Protein AF-A0A7C9DYM2-F1 (afdb_monomer_lite)

Sequence (110 aa):
WGFKALKQTVKLYYKLGRYKEMMEAYREMLTYIKSAVTRNYSEKCINNIMDFVSGSAGHNFDLLQEFYQTTLKALEEAKNERLWFKTNLKLCKIWFDMGEYGRLNKILKE

Structure (mmCIF, N/CA/C/O backbone):
data_AF-A0A7C9DYM2-F1
#
_entry.id   AF-A0A7C9DYM2-F1
#
loop_
_atom_site.group_PDB
_atom_site.id
_atom_site.type_symbol
_atom_site.label_atom_id
_atom_site.label_alt_id
_atom_site.label_comp_id
_atom_site.label_asym_id
_atom_site.label_entity_id
_atom_site.label_seq_id
_atom_site.pdbx_PDB_ins_code
_atom_site.Cartn_x
_atom_site.Cartn_y
_atom_site.Cartn_z
_atom_site.occupancy
_atom_site.B_iso_or_equiv
_atom_site.auth_seq_id
_atom_site.auth_comp_id
_atom_site.auth_asym_id
_atom_site.auth_atom_id
_atom_site.pdbx_PDB_model_num
ATOM 1 N N . TRP A 1 1 ? 10.863 0.485 -16.812 1.00 59.28 1 TRP A N 1
ATOM 2 C CA . TRP A 1 1 ? 9.886 -0.410 -17.469 1.00 59.28 1 TRP A CA 1
ATOM 3 C C . TRP A 1 1 ? 9.309 -1.463 -16.522 1.00 59.28 1 TRP A C 1
ATOM 5 O O . TRP A 1 1 ? 8.091 -1.599 -16.520 1.00 59.28 1 TRP A O 1
ATOM 15 N N . GLY A 1 2 ? 10.105 -2.093 -15.642 1.00 75.12 2 GLY A N 1
ATOM 16 C CA . GLY A 1 2 ? 9.616 -3.084 -14.659 1.00 75.12 2 GLY A CA 1
ATOM 17 C C . GLY A 1 2 ? 8.424 -2.630 -13.802 1.00 75.12 2 GLY A C 1
ATOM 18 O O . GLY A 1 2 ? 7.418 -3.321 -13.733 1.00 75.12 2 GLY A O 1
ATOM 19 N N . PHE A 1 3 ? 8.442 -1.400 -13.277 1.00 71.69 3 PHE A N 1
ATOM 20 C CA . PHE A 1 3 ? 7.331 -0.884 -12.463 1.00 71.69 3 PHE A CA 1
ATOM 21 C C . PHE A 1 3 ? 5.979 -0.795 -13.200 1.00 71.69 3 PHE A C 1
ATOM 23 O O . PHE A 1 3 ? 4.918 -1.022 -12.621 1.00 71.69 3 PHE A O 1
ATOM 30 N N . LYS A 1 4 ? 5.995 -0.457 -14.498 1.00 76.06 4 LYS A N 1
ATOM 31 C CA . LYS A 1 4 ? 4.768 -0.408 -15.311 1.00 76.06 4 LYS A CA 1
ATOM 32 C C . LYS A 1 4 ? 4.227 -1.814 -15.577 1.00 76.06 4 LYS A C 1
ATOM 34 O O . LYS A 1 4 ? 3.011 -1.970 -15.599 1.00 76.06 4 LYS A O 1
ATOM 39 N N . ALA A 1 5 ? 5.111 -2.799 -15.750 1.00 82.62 5 ALA A N 1
ATOM 40 C CA . ALA A 1 5 ? 4.727 -4.199 -15.894 1.00 82.62 5 ALA A CA 1
ATOM 41 C C . ALA A 1 5 ? 4.091 -4.719 -14.598 1.00 82.62 5 ALA A C 1
ATOM 43 O O . ALA A 1 5 ? 2.952 -5.167 -14.642 1.00 82.62 5 ALA A O 1
ATOM 44 N N . LEU A 1 6 ? 4.739 -4.511 -13.445 1.00 80.12 6 LEU A N 1
ATOM 45 C CA . LEU A 1 6 ? 4.216 -4.915 -12.132 1.00 80.12 6 LEU A CA 1
ATOM 46 C C . LEU A 1 6 ? 2.822 -4.343 -11.852 1.00 80.12 6 LEU A C 1
ATOM 48 O O . LEU A 1 6 ? 1.924 -5.070 -11.435 1.00 80.12 6 LEU A O 1
ATOM 52 N N . LYS A 1 7 ? 2.587 -3.067 -12.185 1.00 81.94 7 LYS A N 1
ATOM 53 C CA . LYS A 1 7 ? 1.250 -2.461 -12.087 1.00 81.94 7 LYS A CA 1
ATOM 54 C C . LYS A 1 7 ? 0.194 -3.231 -12.892 1.00 81.94 7 LYS A C 1
ATOM 56 O O . LYS A 1 7 ? -0.939 -3.369 -12.432 1.00 81.94 7 LYS A O 1
ATOM 61 N N . GLN A 1 8 ? 0.521 -3.667 -14.108 1.00 83.25 8 GLN A N 1
ATOM 62 C CA . GLN A 1 8 ? -0.419 -4.420 -14.943 1.00 83.25 8 GLN A CA 1
ATOM 63 C C . GLN A 1 8 ? -0.591 -5.852 -14.444 1.00 83.25 8 GLN A C 1
ATOM 65 O O . GLN A 1 8 ? -1.715 -6.340 -14.416 1.00 83.25 8 GLN A O 1
ATOM 70 N N . THR A 1 9 ? 0.484 -6.478 -13.969 1.00 84.94 9 THR A N 1
ATOM 71 C CA . THR A 1 9 ? 0.459 -7.803 -13.345 1.00 84.94 9 THR A CA 1
ATOM 72 C C . THR A 1 9 ? -0.486 -7.835 -12.141 1.00 84.94 9 THR A C 1
ATOM 74 O O . THR A 1 9 ? -1.362 -8.693 -12.077 1.00 84.94 9 THR A O 1
ATOM 77 N N . VAL A 1 10 ? -0.412 -6.835 -11.252 1.00 83.75 10 VAL A N 1
ATOM 78 C CA . VAL A 1 10 ? -1.335 -6.684 -10.108 1.00 83.75 10 VAL A CA 1
ATOM 79 C C . VAL A 1 10 ? -2.793 -6.598 -10.578 1.00 83.75 10 VAL A C 1
ATOM 81 O O . VAL A 1 10 ? -3.661 -7.291 -10.049 1.00 83.75 10 VAL A O 1
ATOM 84 N N . LYS A 1 11 ? -3.078 -5.793 -11.612 1.00 81.50 11 LYS A N 1
ATOM 85 C CA . LYS A 1 11 ? -4.435 -5.674 -12.177 1.00 81.50 11 LYS A CA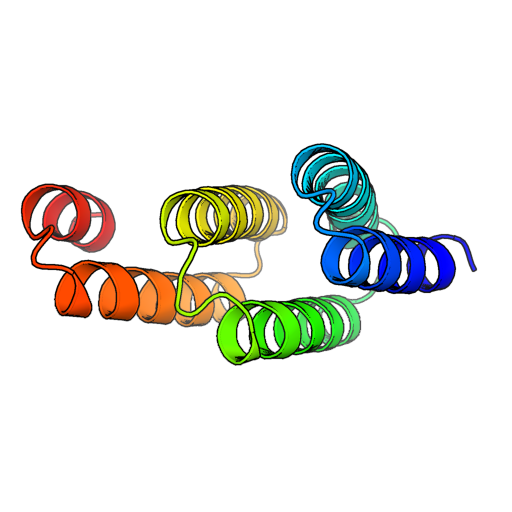 1
ATOM 86 C C . LYS A 1 11 ? -4.927 -6.971 -12.820 1.00 81.50 11 LYS A C 1
ATOM 88 O O . LYS A 1 11 ? -6.114 -7.277 -12.721 1.00 81.50 11 LYS A O 1
ATOM 93 N N . LEU A 1 12 ? -4.040 -7.709 -13.485 1.00 85.12 12 LEU A N 1
ATOM 94 C CA . LEU A 1 12 ? -4.354 -8.979 -14.135 1.00 85.12 12 LEU A CA 1
ATOM 95 C C . LEU A 1 12 ? -4.703 -10.049 -13.095 1.00 85.12 12 LEU A C 1
ATOM 97 O O . LEU A 1 12 ? -5.780 -10.634 -13.173 1.00 85.12 12 LEU A O 1
ATOM 101 N N . TYR A 1 13 ? -3.846 -10.248 -12.088 1.00 83.94 13 TYR A N 1
ATOM 102 C CA . TYR A 1 13 ? -4.091 -11.220 -11.019 1.00 83.94 13 TYR A CA 1
ATOM 103 C C . TYR A 1 13 ? -5.368 -10.918 -10.247 1.00 83.94 13 TYR A C 1
ATOM 105 O O . TYR A 1 13 ? -6.133 -11.828 -9.933 1.00 83.94 13 TYR A O 1
ATOM 113 N N . TYR A 1 14 ? -5.651 -9.636 -10.026 1.00 77.75 14 TYR A N 1
ATOM 114 C CA . TYR A 1 14 ? -6.897 -9.221 -9.408 1.00 77.75 14 TYR A CA 1
ATOM 115 C C . TYR A 1 14 ? -8.130 -9.601 -10.250 1.00 77.75 14 TYR A C 1
ATOM 117 O O . TYR A 1 14 ? -9.081 -10.165 -9.713 1.00 77.75 14 TYR A O 1
ATOM 125 N N . LYS A 1 15 ? -8.113 -9.364 -11.573 1.00 80.81 15 LYS A N 1
ATOM 126 C CA . LYS A 1 15 ? -9.205 -9.789 -12.475 1.00 80.81 15 LYS A CA 1
ATOM 127 C C . LYS A 1 15 ? -9.390 -11.306 -12.521 1.00 80.81 15 LYS A C 1
ATOM 129 O O . LYS A 1 15 ? -10.502 -11.769 -12.741 1.00 80.81 15 LYS A O 1
ATOM 134 N N . LEU A 1 16 ? -8.314 -12.063 -12.326 1.00 83.81 16 LEU A N 1
ATOM 135 C CA . LEU A 1 16 ? -8.329 -13.525 -12.294 1.00 83.81 16 LEU A CA 1
ATOM 136 C C . LEU A 1 16 ? -8.754 -14.098 -10.927 1.00 83.81 16 LEU A C 1
ATOM 138 O O . LEU A 1 16 ? -8.769 -15.315 -10.770 1.00 83.81 16 LEU A O 1
ATOM 142 N N . GLY A 1 17 ? -9.049 -13.255 -9.926 1.00 80.88 17 GLY A N 1
ATOM 143 C CA . GLY A 1 17 ? -9.355 -13.694 -8.557 1.00 80.88 17 GLY A CA 1
ATOM 144 C C . GLY A 1 17 ? -8.151 -14.287 -7.812 1.00 80.88 17 GLY A C 1
ATOM 145 O O . GLY A 1 17 ? -8.299 -14.889 -6.750 1.00 80.88 17 GLY A O 1
ATOM 146 N N . ARG A 1 18 ? -6.936 -14.128 -8.350 1.00 85.06 18 ARG A N 1
ATOM 147 C CA . ARG A 1 18 ? -5.696 -14.675 -7.787 1.00 85.06 18 ARG A CA 1
ATOM 148 C C . ARG A 1 18 ? -5.065 -13.694 -6.813 1.00 85.06 18 ARG A C 1
ATOM 150 O O . ARG A 1 18 ? -4.044 -13.060 -7.062 1.00 85.06 18 ARG A O 1
ATOM 157 N N . TYR A 1 19 ? -5.716 -13.573 -5.671 1.00 82.00 19 TYR A N 1
ATOM 158 C CA . TYR A 1 19 ? -5.386 -12.601 -4.638 1.00 82.00 19 TYR A CA 1
ATOM 159 C C . TYR A 1 19 ? -3.993 -12.768 -4.011 1.00 82.00 19 TYR A C 1
ATOM 161 O O . TYR A 1 19 ? -3.335 -11.772 -3.719 1.00 82.00 19 TYR A O 1
ATOM 169 N N . LYS A 1 20 ? -3.515 -14.008 -3.850 1.00 81.94 20 LYS A N 1
ATOM 170 C CA . LYS A 1 20 ? -2.178 -14.284 -3.295 1.00 81.94 20 LYS A CA 1
ATOM 171 C C . LYS A 1 20 ? -1.063 -13.778 -4.214 1.00 81.94 20 LYS A C 1
ATOM 173 O O . LYS A 1 20 ? -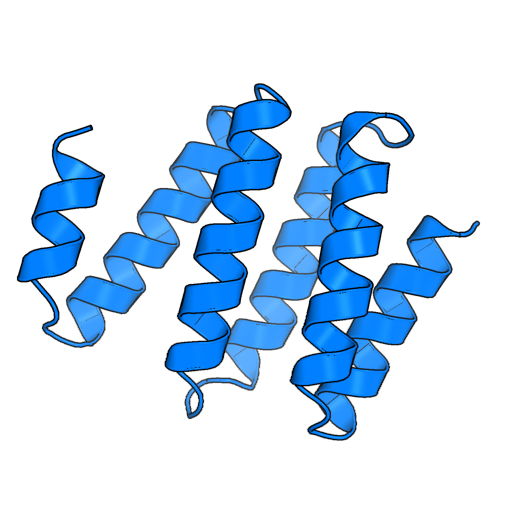0.221 -12.997 -3.783 1.00 81.94 20 LYS A O 1
ATOM 178 N N . GLU A 1 21 ? -1.124 -14.147 -5.493 1.00 85.81 21 GLU A N 1
ATOM 179 C CA . GLU A 1 21 ? -0.166 -13.710 -6.522 1.00 85.81 21 GLU A CA 1
ATOM 180 C C . GLU A 1 21 ? -0.223 -12.183 -6.724 1.00 85.81 21 GLU A C 1
ATOM 182 O O . GLU A 1 21 ? 0.800 -11.526 -6.917 1.00 85.81 21 GLU A O 1
ATOM 187 N N . MET A 1 22 ? -1.420 -11.590 -6.609 1.00 85.75 22 MET A N 1
ATOM 188 C CA . MET A 1 22 ? -1.608 -10.136 -6.627 1.00 85.75 22 MET A CA 1
ATOM 189 C C . MET A 1 22 ? -0.830 -9.449 -5.497 1.00 85.75 22 MET A C 1
ATOM 191 O O . MET A 1 22 ? -0.117 -8.477 -5.755 1.00 85.75 22 MET A O 1
ATOM 195 N N . MET A 1 23 ? -0.933 -9.962 -4.267 1.00 84.19 23 MET A N 1
ATOM 196 C CA . MET A 1 23 ? -0.241 -9.402 -3.104 1.00 84.19 23 MET A CA 1
ATOM 197 C C . MET A 1 23 ? 1.281 -9.561 -3.189 1.00 84.19 23 MET A C 1
ATOM 199 O O . MET A 1 23 ? 2.006 -8.651 -2.788 1.00 84.19 23 MET A O 1
ATOM 203 N N . GLU A 1 24 ? 1.784 -10.663 -3.748 1.00 87.19 24 GLU A N 1
ATOM 204 C CA . GLU A 1 24 ? 3.220 -10.842 -4.007 1.00 87.19 24 GLU A CA 1
ATOM 205 C C . GLU A 1 24 ? 3.749 -9.809 -5.008 1.00 87.19 24 GLU A C 1
ATOM 207 O O . GLU A 1 24 ? 4.692 -9.076 -4.696 1.00 87.19 24 GLU A O 1
ATOM 212 N N . ALA A 1 25 ? 3.081 -9.658 -6.156 1.00 86.00 25 ALA A N 1
ATOM 213 C CA . ALA A 1 25 ? 3.442 -8.648 -7.150 1.00 86.00 25 ALA A CA 1
ATOM 214 C C . ALA A 1 25 ? 3.328 -7.217 -6.589 1.00 86.00 25 ALA A C 1
ATOM 216 O O . ALA A 1 25 ? 4.115 -6.333 -6.939 1.00 86.00 25 ALA A O 1
ATOM 217 N N . TYR A 1 26 ? 2.363 -6.973 -5.696 1.00 85.44 26 TYR A N 1
ATOM 218 C CA . TYR A 1 26 ? 2.205 -5.684 -5.029 1.00 85.44 26 TYR A CA 1
ATOM 219 C C . TYR A 1 26 ? 3.347 -5.387 -4.049 1.00 85.44 26 TYR A C 1
ATOM 221 O O . TYR A 1 26 ? 3.872 -4.273 -4.043 1.00 85.44 26 TYR A O 1
ATOM 229 N N . ARG A 1 27 ? 3.791 -6.375 -3.262 1.00 85.19 27 ARG A N 1
ATOM 230 C CA . ARG A 1 27 ? 4.968 -6.235 -2.386 1.00 85.19 27 ARG A CA 1
ATOM 231 C C . ARG A 1 27 ? 6.221 -5.923 -3.188 1.00 85.19 27 ARG A C 1
ATOM 233 O O . ARG A 1 27 ? 6.944 -4.992 -2.840 1.00 85.19 27 ARG A O 1
ATOM 240 N N . GLU A 1 28 ? 6.439 -6.642 -4.284 1.00 84.56 28 GLU A N 1
ATOM 241 C CA . GLU A 1 28 ? 7.555 -6.381 -5.191 1.00 84.56 28 GLU A CA 1
ATOM 242 C C . GLU A 1 28 ? 7.487 -4.948 -5.735 1.00 84.56 28 GLU A C 1
ATOM 244 O O . GLU A 1 28 ? 8.457 -4.197 -5.670 1.00 84.56 28 GLU A O 1
ATOM 249 N N . MET A 1 29 ? 6.306 -4.495 -6.152 1.00 83.62 29 MET A N 1
ATOM 250 C CA . MET A 1 29 ? 6.092 -3.122 -6.600 1.00 83.62 29 MET A CA 1
ATOM 251 C C . MET A 1 29 ? 6.388 -2.070 -5.512 1.00 83.62 29 MET A C 1
ATOM 253 O O . MET A 1 29 ? 6.968 -1.024 -5.817 1.00 83.62 29 MET A O 1
ATOM 257 N N . LEU A 1 30 ? 6.039 -2.331 -4.249 1.00 81.19 30 LEU A N 1
ATOM 258 C CA . LEU A 1 30 ? 6.346 -1.438 -3.125 1.00 81.19 30 LEU A CA 1
ATOM 259 C C . LEU A 1 30 ? 7.856 -1.305 -2.877 1.00 81.19 30 LEU A C 1
ATOM 261 O O . LEU A 1 30 ? 8.308 -0.231 -2.479 1.00 81.19 30 LEU A O 1
ATOM 265 N N . THR A 1 31 ? 8.660 -2.331 -3.177 1.00 82.56 31 THR A N 1
ATOM 266 C CA . THR A 1 31 ? 10.129 -2.212 -3.096 1.00 82.56 31 THR A CA 1
ATOM 267 C C . THR A 1 31 ? 10.677 -1.182 -4.084 1.00 82.56 31 THR A C 1
ATOM 269 O O . THR A 1 31 ? 11.524 -0.367 -3.721 1.00 82.56 31 THR A O 1
ATOM 272 N N . TYR A 1 32 ? 10.124 -1.127 -5.299 1.00 75.94 32 TYR A N 1
ATOM 273 C CA . TYR A 1 32 ? 10.505 -0.139 -6.310 1.00 75.94 32 TYR A CA 1
ATOM 274 C C . TYR A 1 32 ? 10.079 1.287 -5.938 1.00 75.94 32 TYR A C 1
ATOM 276 O O . TYR A 1 32 ? 10.746 2.243 -6.335 1.00 75.94 32 TYR A O 1
ATOM 284 N N . ILE A 1 33 ? 8.998 1.449 -5.165 1.00 74.00 33 ILE A N 1
ATOM 285 C CA . ILE A 1 33 ? 8.528 2.760 -4.683 1.00 74.00 33 ILE A CA 1
ATOM 286 C C . ILE A 1 33 ? 9.551 3.422 -3.755 1.00 74.00 33 ILE A C 1
ATOM 288 O O . ILE A 1 33 ? 9.639 4.649 -3.741 1.00 74.00 33 ILE A O 1
ATOM 292 N N . LYS A 1 34 ? 10.341 2.634 -3.018 1.00 67.75 34 LYS A N 1
ATOM 293 C CA . LYS A 1 34 ? 11.352 3.160 -2.091 1.00 67.75 34 LYS A CA 1
ATOM 294 C C . LYS A 1 34 ? 12.559 3.782 -2.789 1.00 67.75 34 LYS A C 1
ATOM 296 O O . LYS A 1 34 ? 13.120 4.739 -2.269 1.00 67.75 34 LYS A O 1
ATOM 301 N N . SER A 1 35 ? 12.987 3.229 -3.922 1.00 65.81 35 SER A N 1
ATOM 302 C CA . SER A 1 35 ? 14.317 3.514 -4.484 1.00 65.81 35 SER A CA 1
ATOM 303 C C . SER A 1 35 ? 14.308 3.985 -5.936 1.00 65.81 35 SER A C 1
ATOM 305 O O . SER A 1 35 ? 15.171 4.764 -6.327 1.00 65.81 35 SER A O 1
ATOM 307 N N . ALA A 1 36 ? 13.349 3.535 -6.747 1.00 62.81 36 ALA A N 1
ATOM 308 C CA . ALA A 1 36 ? 13.420 3.664 -8.203 1.00 62.81 36 ALA A CA 1
ATOM 309 C C . ALA A 1 36 ? 12.426 4.678 -8.791 1.00 62.81 36 ALA A C 1
ATOM 311 O O . ALA A 1 36 ? 12.436 4.921 -9.999 1.00 62.81 36 ALA A O 1
ATOM 312 N N . VAL A 1 37 ? 11.524 5.230 -7.974 1.00 68.56 37 VAL A N 1
ATOM 313 C CA . VAL A 1 37 ? 10.357 5.974 -8.457 1.00 68.56 37 VAL A CA 1
ATOM 314 C C . VAL A 1 37 ? 10.115 7.229 -7.620 1.00 68.56 37 VAL A C 1
ATOM 316 O O . VAL A 1 37 ? 10.244 7.219 -6.400 1.00 68.56 37 VAL A O 1
ATOM 319 N N . THR A 1 38 ? 9.749 8.334 -8.276 1.00 75.94 38 THR A N 1
ATOM 320 C CA . THR A 1 38 ? 9.468 9.603 -7.591 1.00 75.94 38 THR A CA 1
ATOM 321 C C . THR A 1 38 ? 8.211 9.507 -6.728 1.00 75.94 38 THR A C 1
ATOM 323 O O . THR A 1 38 ? 7.232 8.856 -7.101 1.00 75.94 38 THR A O 1
ATOM 326 N N . ARG A 1 39 ? 8.201 10.225 -5.596 1.00 73.81 39 ARG A N 1
ATOM 327 C CA . ARG A 1 39 ? 7.081 10.238 -4.635 1.00 73.81 39 ARG A CA 1
ATOM 328 C C . ARG A 1 39 ? 5.724 10.475 -5.305 1.00 73.81 39 ARG A C 1
ATOM 330 O O . ARG A 1 39 ? 4.811 9.679 -5.115 1.00 73.81 39 ARG A O 1
ATOM 337 N N . ASN A 1 40 ? 5.619 11.482 -6.175 1.00 76.75 40 ASN A N 1
ATOM 338 C CA . ASN A 1 40 ? 4.370 11.811 -6.878 1.00 76.75 40 ASN A CA 1
ATOM 339 C C . ASN A 1 40 ? 3.858 10.664 -7.763 1.00 76.75 40 ASN A C 1
ATOM 341 O O . ASN A 1 40 ? 2.652 10.432 -7.871 1.00 76.75 40 ASN A O 1
ATOM 345 N N . TYR A 1 41 ? 4.763 9.939 -8.423 1.00 78.12 41 TYR A N 1
ATOM 346 C CA . TYR A 1 41 ? 4.367 8.825 -9.276 1.00 78.12 41 TYR A CA 1
ATOM 347 C C . TYR A 1 41 ? 3.954 7.605 -8.443 1.00 78.12 41 TYR A C 1
ATOM 349 O O . TYR A 1 41 ? 2.961 6.951 -8.773 1.00 78.12 41 TYR A O 1
ATOM 357 N N . SER A 1 42 ? 4.651 7.343 -7.335 1.00 75.38 42 SER A N 1
ATOM 358 C CA . SER A 1 42 ? 4.280 6.322 -6.350 1.00 75.38 42 SER A CA 1
ATOM 359 C C . SER A 1 42 ? 2.892 6.591 -5.765 1.00 75.38 42 SER A C 1
ATOM 361 O O . SER A 1 42 ? 2.039 5.705 -5.783 1.00 75.38 42 SER A O 1
ATOM 363 N N . GLU A 1 43 ? 2.613 7.836 -5.367 1.00 76.69 43 GLU A N 1
ATOM 364 C CA . GLU A 1 43 ? 1.296 8.274 -4.892 1.00 76.69 43 GLU A CA 1
ATOM 365 C C . GLU A 1 43 ? 0.202 8.037 -5.927 1.00 76.69 43 GLU A C 1
ATOM 367 O O . GLU A 1 43 ? -0.834 7.438 -5.626 1.00 76.69 43 GLU A O 1
ATOM 372 N N . LYS A 1 44 ? 0.425 8.469 -7.173 1.00 83.25 44 LYS A N 1
ATOM 373 C CA . LYS A 1 44 ? -0.536 8.249 -8.256 1.00 83.25 44 LYS A CA 1
ATOM 374 C C . LYS A 1 44 ? -0.782 6.759 -8.471 1.00 83.25 44 LYS A C 1
ATOM 376 O O . LYS A 1 44 ? -1.913 6.360 -8.748 1.00 83.25 44 LYS A O 1
ATOM 381 N N . CYS A 1 45 ? 0.253 5.931 -8.370 1.00 81.00 45 CYS A N 1
ATOM 382 C CA . CYS A 1 45 ? 0.118 4.506 -8.609 1.00 81.00 45 CYS A CA 1
ATOM 383 C C . CYS A 1 45 ? -0.626 3.781 -7.486 1.00 81.00 45 CYS A C 1
ATOM 385 O O . CYS A 1 45 ? -1.526 3.001 -7.792 1.00 81.00 45 CYS A O 1
ATOM 387 N N . ILE A 1 46 ? -0.305 4.083 -6.226 1.00 81.19 46 ILE A N 1
ATOM 388 C CA . ILE A 1 46 ? -1.001 3.539 -5.055 1.00 81.19 46 ILE A CA 1
ATOM 389 C C . ILE A 1 46 ? -2.479 3.924 -5.102 1.00 81.19 46 ILE A C 1
ATOM 391 O O . ILE A 1 46 ? -3.324 3.043 -4.997 1.00 81.19 46 ILE A O 1
ATOM 395 N N . ASN A 1 47 ? -2.808 5.197 -5.360 1.00 81.56 47 ASN A N 1
ATOM 396 C CA . ASN A 1 47 ? -4.208 5.621 -5.483 1.00 81.56 47 ASN A CA 1
ATOM 397 C C . ASN A 1 47 ? -4.932 4.869 -6.613 1.00 81.56 47 ASN A C 1
ATOM 399 O O . ASN A 1 47 ? -6.013 4.346 -6.394 1.00 81.56 47 ASN A O 1
ATOM 403 N N . ASN A 1 48 ? -4.307 4.712 -7.786 1.00 83.56 48 ASN A N 1
ATOM 404 C CA . ASN A 1 48 ? -4.910 3.960 -8.895 1.00 83.56 48 ASN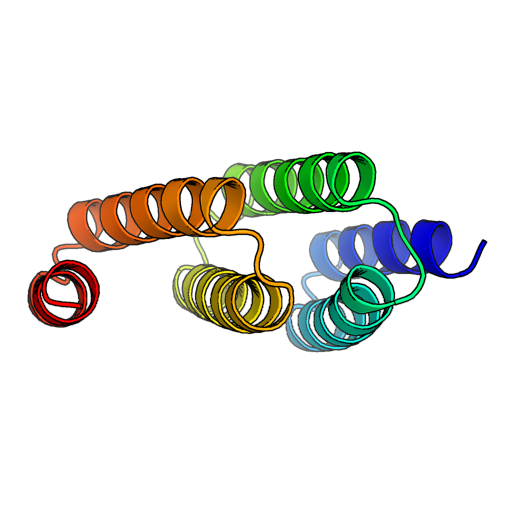 A CA 1
ATOM 405 C C . ASN A 1 48 ? -5.189 2.485 -8.565 1.00 83.56 48 ASN A C 1
ATOM 407 O O . ASN A 1 48 ? -6.149 1.925 -9.086 1.00 83.56 48 ASN A O 1
ATOM 411 N N . ILE A 1 49 ? -4.310 1.824 -7.804 1.00 80.38 49 ILE A N 1
ATOM 412 C CA . ILE A 1 49 ? -4.527 0.427 -7.399 1.00 80.38 49 ILE A CA 1
ATOM 413 C C . ILE A 1 49 ? -5.587 0.376 -6.305 1.00 80.38 49 ILE A C 1
ATOM 415 O O . ILE A 1 49 ? -6.470 -0.465 -6.370 1.00 80.38 49 ILE A O 1
ATOM 419 N N . MET A 1 50 ? -5.543 1.305 -5.354 1.00 76.75 50 MET A N 1
ATOM 420 C CA . MET A 1 50 ? -6.527 1.415 -4.285 1.00 76.75 50 MET A CA 1
ATOM 421 C C . MET A 1 50 ? -7.936 1.624 -4.839 1.00 76.75 50 MET A C 1
ATOM 423 O O . MET A 1 50 ? -8.828 0.873 -4.481 1.00 76.75 50 MET A O 1
ATOM 427 N N . ASP A 1 51 ? -8.128 2.559 -5.771 1.00 79.88 51 ASP A N 1
ATOM 428 C CA . ASP A 1 51 ? -9.428 2.790 -6.411 1.00 79.88 51 ASP A CA 1
ATOM 429 C C . ASP A 1 51 ? -9.891 1.552 -7.202 1.00 79.88 51 ASP A C 1
ATOM 431 O O . ASP A 1 51 ? -11.075 1.222 -7.212 1.00 79.88 51 ASP A O 1
ATOM 435 N N . PHE A 1 52 ? -8.953 0.823 -7.822 1.00 77.50 52 PHE A N 1
ATOM 436 C CA . PHE A 1 52 ? -9.252 -0.419 -8.534 1.00 77.50 52 PHE A CA 1
ATOM 437 C C . PHE A 1 52 ? -9.665 -1.545 -7.583 1.00 77.50 52 PHE A C 1
ATOM 439 O O . PHE A 1 52 ? -10.628 -2.235 -7.868 1.00 77.50 52 PHE A O 1
ATOM 446 N N . VAL A 1 53 ? -8.982 -1.718 -6.449 1.00 74.31 53 VAL A N 1
ATOM 447 C CA . VAL A 1 53 ? -9.306 -2.756 -5.463 1.00 74.31 53 VAL A CA 1
ATOM 448 C C . VAL A 1 53 ? -10.578 -2.387 -4.701 1.00 74.31 53 VAL A C 1
ATOM 450 O O . VAL A 1 53 ? -11.479 -3.210 -4.631 1.00 74.31 53 VAL A O 1
ATOM 453 N N . SER A 1 54 ? -10.717 -1.159 -4.192 1.00 69.44 54 SER A N 1
ATOM 454 C CA . SER A 1 54 ? -11.915 -0.703 -3.470 1.00 69.44 54 SER A CA 1
ATOM 455 C C . SER A 1 54 ? -13.181 -0.719 -4.333 1.00 69.44 54 SER A C 1
ATOM 457 O O . SER A 1 54 ? -14.257 -0.982 -3.806 1.00 69.44 54 SER A O 1
ATOM 459 N N . GLY A 1 55 ? -13.074 -0.476 -5.646 1.00 66.81 55 GLY A N 1
ATOM 460 C CA . GLY A 1 55 ? -14.222 -0.491 -6.561 1.00 66.81 55 GLY A CA 1
ATOM 461 C C . GLY A 1 55 ? -14.808 -1.883 -6.827 1.00 66.81 55 GLY A C 1
ATOM 462 O O . GLY A 1 55 ? -15.977 -1.995 -7.182 1.00 66.81 55 GLY A O 1
ATOM 463 N N . SER A 1 56 ? -14.023 -2.945 -6.644 1.00 59.22 56 SER A N 1
ATOM 464 C CA . SER A 1 56 ? -14.428 -4.326 -6.952 1.00 59.22 56 SER A CA 1
ATOM 465 C C . SER A 1 56 ? -14.316 -5.298 -5.772 1.00 59.22 56 SER A C 1
ATOM 467 O O . SER A 1 56 ? -14.854 -6.399 -5.843 1.00 59.22 56 SER A O 1
ATOM 469 N N . ALA A 1 57 ? -13.660 -4.908 -4.673 1.00 53.81 57 ALA A N 1
ATOM 470 C CA . ALA A 1 57 ? -13.432 -5.728 -3.479 1.00 53.81 57 ALA A CA 1
ATOM 471 C C . ALA A 1 57 ? -14.423 -5.449 -2.343 1.00 53.81 57 ALA A C 1
ATOM 473 O O . ALA A 1 57 ? -14.122 -5.801 -1.205 1.00 53.81 57 ALA A O 1
ATOM 474 N N . GLY A 1 58 ? -15.609 -4.891 -2.621 1.00 54.47 58 GLY A N 1
ATOM 475 C CA . GLY A 1 58 ? -16.666 -4.723 -1.609 1.00 54.47 58 GLY A CA 1
ATOM 476 C C . GLY A 1 58 ? -17.039 -6.009 -0.844 1.00 54.47 58 GLY A C 1
ATOM 477 O O . GLY A 1 58 ? -17.738 -5.931 0.154 1.00 54.47 58 GLY A O 1
ATOM 478 N N . HIS A 1 59 ? -16.538 -7.174 -1.277 1.00 56.88 59 HIS A N 1
ATOM 479 C CA . HIS A 1 59 ? -16.775 -8.486 -0.677 1.00 56.88 59 HIS A CA 1
ATOM 480 C C . HIS A 1 59 ? -15.551 -9.137 0.009 1.00 56.88 59 HIS A C 1
ATOM 482 O O . HIS A 1 59 ? -15.732 -10.150 0.671 1.00 56.88 59 HIS A O 1
ATOM 488 N N . ASN A 1 60 ? -14.321 -8.604 -0.113 1.00 68.88 60 ASN A N 1
ATOM 489 C CA . ASN A 1 60 ? -13.102 -9.237 0.438 1.00 68.88 60 ASN A CA 1
ATOM 490 C C . ASN A 1 60 ? -12.350 -8.294 1.386 1.00 68.88 60 ASN A C 1
ATOM 492 O O . ASN A 1 60 ? -11.305 -7.733 1.045 1.00 68.88 60 ASN A O 1
ATOM 496 N N . PHE A 1 61 ? -12.900 -8.121 2.587 1.00 72.06 61 PHE A N 1
ATOM 497 C CA . PHE A 1 61 ? -12.355 -7.230 3.610 1.00 72.06 61 PHE A CA 1
ATOM 498 C C . PHE A 1 61 ? -10.949 -7.632 4.081 1.00 72.06 61 PHE A C 1
ATOM 500 O O . PHE A 1 61 ? -10.087 -6.766 4.207 1.00 72.06 61 PHE A O 1
ATOM 507 N N . ASP A 1 62 ? -10.686 -8.927 4.271 1.00 74.94 62 ASP A N 1
ATOM 508 C CA . ASP A 1 62 ? -9.381 -9.408 4.751 1.00 74.94 62 ASP A CA 1
ATOM 509 C C . ASP A 1 62 ? -8.242 -9.043 3.793 1.00 74.94 62 ASP A C 1
ATOM 511 O O . ASP A 1 62 ? -7.191 -8.552 4.209 1.00 74.94 62 ASP A O 1
ATOM 515 N N . LEU A 1 63 ? -8.488 -9.189 2.487 1.00 76.94 63 LEU A N 1
ATOM 516 C CA . LEU A 1 63 ? -7.560 -8.762 1.441 1.00 76.94 63 LEU A CA 1
ATOM 517 C C . LEU A 1 63 ? -7.305 -7.258 1.513 1.00 76.94 63 LEU A C 1
ATOM 519 O O . LEU A 1 63 ? -6.169 -6.797 1.405 1.00 76.94 63 LEU A O 1
ATOM 523 N N . LEU A 1 64 ? -8.383 -6.488 1.654 1.00 77.12 64 LEU A N 1
ATOM 524 C CA . LEU A 1 64 ? -8.321 -5.039 1.691 1.00 77.12 64 LEU A CA 1
ATOM 525 C C . LEU A 1 64 ? -7.498 -4.584 2.905 1.00 77.12 64 LEU A C 1
ATOM 527 O O . LEU A 1 64 ? -6.607 -3.747 2.764 1.00 77.12 64 LEU A O 1
ATOM 531 N N . GLN A 1 65 ? -7.727 -5.191 4.069 1.00 77.75 65 GLN A N 1
ATOM 532 C CA . GLN A 1 65 ? -6.959 -4.933 5.281 1.00 77.75 65 GLN A CA 1
ATOM 533 C C . GLN A 1 65 ? -5.468 -5.250 5.086 1.00 77.75 65 GLN A C 1
ATOM 535 O O . GLN A 1 65 ? -4.629 -4.397 5.385 1.00 77.75 65 GLN A O 1
ATOM 540 N N . GLU A 1 66 ? -5.127 -6.434 4.570 1.00 81.38 66 GLU A N 1
ATOM 541 C CA . GLU A 1 66 ? -3.732 -6.830 4.332 1.00 81.38 66 GLU A CA 1
ATOM 542 C C . GLU A 1 66 ? -3.043 -5.874 3.344 1.00 81.38 66 GLU A C 1
ATOM 544 O O . GLU A 1 66 ? -1.895 -5.462 3.546 1.00 81.38 66 GLU A O 1
ATOM 549 N N . PHE A 1 67 ? -3.765 -5.454 2.303 1.00 81.88 67 PHE A N 1
ATOM 550 C CA . PHE A 1 67 ? -3.297 -4.491 1.313 1.00 81.88 67 PHE A CA 1
ATOM 551 C C . PHE A 1 67 ? -2.990 -3.128 1.944 1.00 81.88 67 PHE A C 1
ATOM 553 O O . PHE A 1 67 ? -1.896 -2.588 1.752 1.00 81.88 67 PHE A O 1
ATOM 560 N N . TYR A 1 68 ? -3.917 -2.575 2.733 1.00 80.56 68 TYR A N 1
ATOM 561 C CA . TYR A 1 68 ? -3.722 -1.290 3.405 1.00 80.56 68 TYR A CA 1
ATOM 562 C C . TYR A 1 68 ? -2.584 -1.337 4.427 1.00 80.56 68 TYR A C 1
ATOM 564 O O . TYR A 1 68 ? -1.731 -0.452 4.403 1.00 80.56 68 TYR A O 1
ATOM 572 N N . GLN A 1 69 ? -2.507 -2.379 5.260 1.00 82.38 69 GLN A N 1
ATOM 573 C CA . GLN A 1 69 ? -1.418 -2.543 6.231 1.00 82.38 69 GLN A CA 1
ATOM 574 C C . GLN A 1 69 ? -0.049 -2.638 5.545 1.00 82.38 69 GLN A C 1
ATOM 576 O O . GLN A 1 69 ? 0.891 -1.938 5.925 1.00 82.38 69 GLN A O 1
ATOM 581 N N . THR A 1 70 ? 0.057 -3.446 4.487 1.00 84.56 70 THR A N 1
ATOM 582 C CA . THR A 1 70 ? 1.303 -3.589 3.715 1.00 84.56 70 THR A CA 1
ATOM 583 C C . THR A 1 70 ? 1.712 -2.261 3.068 1.00 84.56 70 THR A C 1
ATOM 585 O O . THR A 1 70 ? 2.891 -1.904 3.054 1.00 84.56 70 THR A O 1
ATOM 588 N N . THR A 1 71 ? 0.735 -1.498 2.570 1.00 83.69 71 THR A N 1
ATOM 589 C CA . THR A 1 71 ? 0.966 -0.175 1.975 1.00 83.69 71 THR A CA 1
ATOM 590 C C . THR A 1 71 ? 1.446 0.837 3.012 1.00 83.69 71 THR A C 1
ATOM 592 O O . THR A 1 71 ? 2.401 1.562 2.747 1.00 83.69 71 THR A O 1
ATOM 595 N N . LEU A 1 72 ? 0.818 0.883 4.192 1.00 81.31 72 LEU A N 1
ATOM 596 C CA . LEU A 1 72 ? 1.200 1.798 5.269 1.00 81.31 72 LEU A CA 1
ATOM 597 C C . LEU A 1 72 ? 2.632 1.545 5.733 1.00 81.31 72 LEU A C 1
ATOM 599 O O . LEU A 1 72 ? 3.415 2.489 5.771 1.00 81.31 72 LEU A O 1
ATOM 603 N N . LYS A 1 73 ? 3.005 0.281 5.956 1.00 83.19 73 LYS A N 1
ATOM 604 C CA . LYS A 1 73 ? 4.374 -0.084 6.343 1.00 83.19 73 LYS A CA 1
ATOM 605 C C . LYS A 1 73 ? 5.410 0.385 5.316 1.00 83.19 73 LYS A C 1
ATOM 607 O O . LYS A 1 73 ? 6.431 0.968 5.664 1.00 83.19 73 LYS A O 1
ATOM 612 N N . ALA A 1 74 ? 5.126 0.190 4.028 1.00 80.06 74 ALA A N 1
ATOM 613 C CA . ALA A 1 74 ? 6.022 0.640 2.965 1.00 80.06 74 ALA A CA 1
ATOM 614 C C . ALA A 1 74 ? 6.107 2.176 2.858 1.00 80.06 74 ALA A C 1
ATOM 616 O O . ALA A 1 74 ? 7.163 2.706 2.511 1.00 80.06 74 ALA A O 1
ATOM 617 N N . LEU A 1 75 ? 5.012 2.894 3.137 1.00 76.69 75 LEU A N 1
ATOM 618 C CA . LEU A 1 75 ? 4.969 4.360 3.106 1.00 76.69 75 LEU A CA 1
ATOM 619 C C . LEU A 1 75 ? 5.654 5.010 4.310 1.00 76.69 75 LEU A C 1
ATOM 621 O O . LEU A 1 75 ? 6.279 6.060 4.148 1.00 76.69 75 LEU A O 1
ATOM 625 N N . GLU A 1 76 ? 5.555 4.380 5.478 1.00 79.00 76 GLU A N 1
ATOM 626 C CA . GLU A 1 76 ? 6.262 4.770 6.697 1.00 79.00 76 GLU A CA 1
ATOM 627 C C . GLU A 1 76 ? 7.777 4.681 6.478 1.00 79.00 76 GLU A C 1
ATOM 629 O O . GLU A 1 76 ? 8.499 5.666 6.633 1.00 79.00 76 GLU A O 1
ATOM 634 N N . GLU A 1 77 ? 8.250 3.546 5.957 1.00 75.75 77 GLU A N 1
ATOM 635 C CA . GLU A 1 77 ? 9.660 3.350 5.601 1.00 75.75 77 GLU A CA 1
ATOM 636 C C . GLU A 1 77 ? 10.132 4.315 4.496 1.00 75.75 77 GLU A C 1
ATOM 638 O O . GLU A 1 77 ? 11.298 4.711 4.465 1.00 75.75 77 GLU A O 1
ATOM 643 N N . ALA A 1 78 ? 9.236 4.741 3.598 1.00 70.94 78 ALA A N 1
ATOM 644 C CA . ALA A 1 78 ? 9.531 5.723 2.551 1.00 70.94 78 ALA A CA 1
ATOM 645 C C . ALA A 1 78 ? 9.498 7.192 3.035 1.00 70.94 78 ALA A C 1
ATOM 647 O O . ALA A 1 78 ? 9.727 8.104 2.227 1.00 70.94 78 ALA A O 1
ATOM 648 N N . LYS A 1 79 ? 9.211 7.443 4.325 1.00 72.75 79 LYS A N 1
ATOM 649 C CA . LYS A 1 79 ? 9.016 8.780 4.921 1.00 72.75 79 LYS A CA 1
ATOM 650 C C . LYS A 1 79 ? 8.017 9.646 4.141 1.00 72.75 79 LYS A C 1
ATOM 652 O O . LYS A 1 79 ? 8.245 10.841 3.942 1.00 72.75 79 LYS A O 1
ATOM 657 N N . ASN A 1 80 ? 6.936 9.049 3.630 1.00 69.94 80 ASN A N 1
ATOM 658 C CA . ASN A 1 80 ? 5.875 9.792 2.943 1.00 69.94 80 ASN A CA 1
ATOM 659 C C . ASN A 1 80 ? 4.655 9.981 3.857 1.00 69.94 80 ASN A C 1
ATOM 661 O O . ASN A 1 80 ? 3.601 9.379 3.645 1.00 69.94 80 ASN A O 1
ATOM 665 N N . GLU A 1 81 ? 4.811 10.839 4.867 1.00 72.44 81 GLU A N 1
ATOM 666 C CA . GLU A 1 81 ? 3.813 11.088 5.918 1.00 72.44 81 GLU A CA 1
ATOM 667 C C . GLU A 1 81 ? 2.453 11.530 5.365 1.00 72.44 81 GLU A C 1
ATOM 669 O O . GLU A 1 81 ? 1.408 11.096 5.843 1.00 72.44 81 GLU A O 1
ATOM 674 N N . ARG A 1 82 ? 2.440 12.342 4.301 1.00 77.25 82 ARG A N 1
ATOM 675 C CA . ARG A 1 82 ? 1.196 12.861 3.718 1.00 77.25 82 ARG A CA 1
ATOM 676 C C . ARG A 1 82 ? 0.332 11.752 3.118 1.00 77.25 82 ARG A C 1
ATOM 678 O O . ARG A 1 82 ? -0.872 11.693 3.383 1.00 77.25 82 ARG A O 1
ATOM 685 N N . LEU A 1 83 ? 0.918 10.894 2.278 1.00 72.69 83 LEU A N 1
ATOM 686 C CA . LEU A 1 83 ? 0.174 9.780 1.685 1.00 72.69 83 LEU A CA 1
ATOM 687 C C . LEU A 1 83 ? -0.140 8.714 2.733 1.00 72.69 83 LEU A C 1
ATOM 689 O O . LEU A 1 83 ? -1.234 8.147 2.701 1.00 72.69 83 LEU A O 1
ATOM 693 N N . TRP A 1 84 ? 0.794 8.470 3.653 1.00 80.75 84 TRP A N 1
ATOM 694 C CA . TRP A 1 84 ? 0.597 7.563 4.775 1.00 80.75 84 TRP A CA 1
ATOM 695 C C . TRP A 1 84 ? -0.641 7.964 5.577 1.00 80.75 84 TRP A C 1
ATOM 697 O O . TRP A 1 84 ? -1.573 7.172 5.672 1.00 80.75 84 TRP A O 1
ATOM 707 N N . PHE A 1 85 ? -0.741 9.226 6.004 1.00 77.81 85 PHE A N 1
ATOM 708 C CA . PHE A 1 85 ? -1.868 9.714 6.799 1.00 77.81 85 PHE A CA 1
ATOM 709 C C . PHE A 1 85 ? -3.201 9.593 6.052 1.00 77.81 85 PHE A C 1
ATOM 711 O O . PHE A 1 85 ? -4.190 9.099 6.590 1.00 77.81 85 PHE A O 1
ATOM 718 N N . LYS A 1 86 ? -3.233 9.968 4.766 1.00 79.75 86 LYS A N 1
ATOM 719 C CA . LYS A 1 86 ? -4.442 9.842 3.934 1.00 79.75 86 LYS A CA 1
ATOM 720 C C . LYS A 1 86 ? -4.879 8.383 3.757 1.00 79.75 86 LYS A C 1
ATOM 722 O O . LYS A 1 86 ? -6.075 8.093 3.726 1.00 79.75 86 LYS A O 1
ATOM 727 N N . THR A 1 87 ? -3.916 7.478 3.609 1.00 79.31 87 THR A N 1
ATOM 728 C CA . THR A 1 87 ? -4.164 6.037 3.477 1.00 79.31 87 THR A CA 1
ATOM 729 C C . THR A 1 87 ? -4.635 5.452 4.803 1.00 79.31 87 THR A C 1
ATOM 731 O O . THR A 1 87 ? -5.581 4.667 4.816 1.00 79.31 87 THR A O 1
ATOM 734 N N . ASN A 1 88 ? -4.044 5.902 5.910 1.00 79.81 88 ASN A N 1
ATOM 735 C CA . ASN A 1 88 ? -4.396 5.485 7.258 1.00 79.81 88 ASN A CA 1
ATOM 736 C C . ASN A 1 88 ? -5.837 5.884 7.588 1.00 79.81 88 ASN A C 1
ATOM 738 O O . ASN A 1 88 ? -6.640 5.062 8.011 1.00 79.81 88 ASN A O 1
ATOM 742 N N . LEU A 1 89 ? -6.222 7.117 7.255 1.00 80.31 89 LEU A N 1
ATOM 743 C CA . LEU A 1 89 ? -7.580 7.614 7.471 1.00 80.31 89 LEU A CA 1
ATOM 744 C C . LEU A 1 89 ? -8.626 6.832 6.656 1.00 80.31 89 LEU A C 1
ATOM 746 O O . LEU A 1 89 ? -9.716 6.554 7.154 1.00 80.31 89 LEU A O 1
ATOM 750 N N . LYS A 1 90 ? -8.292 6.414 5.425 1.00 75.25 90 LYS A N 1
ATOM 751 C 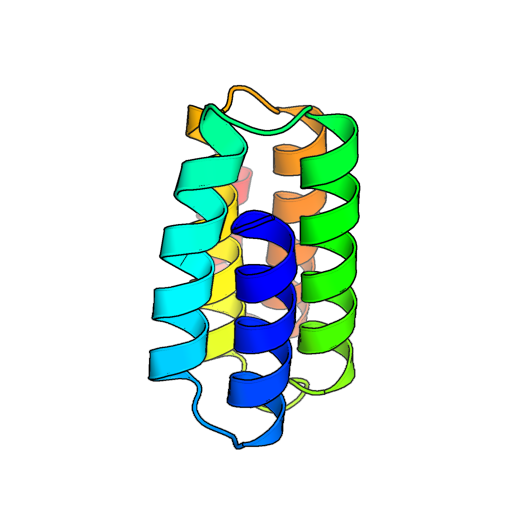CA . LYS A 1 90 ? -9.149 5.515 4.630 1.00 75.25 90 LYS A CA 1
ATOM 752 C C . LYS A 1 90 ? -9.286 4.131 5.272 1.00 75.25 90 LYS A C 1
ATOM 754 O O . LYS A 1 90 ? -10.400 3.617 5.316 1.00 75.25 90 LYS A O 1
ATOM 759 N N . LEU A 1 91 ? -8.195 3.549 5.775 1.00 75.62 91 LEU A N 1
ATOM 760 C CA . LEU A 1 91 ? -8.235 2.273 6.496 1.00 75.62 91 LEU A CA 1
ATOM 761 C C . LEU A 1 91 ? -9.103 2.381 7.756 1.00 75.62 91 LEU A C 1
ATOM 763 O O . LEU A 1 91 ? -9.967 1.537 7.977 1.00 75.62 91 LEU A O 1
ATOM 767 N N . CYS A 1 92 ? -8.937 3.455 8.530 1.00 75.06 92 CYS A N 1
ATOM 768 C CA . CYS A 1 92 ? -9.769 3.737 9.693 1.00 75.06 92 CYS A CA 1
ATOM 769 C C . CYS A 1 92 ? -11.250 3.835 9.321 1.00 75.06 92 CYS A C 1
ATOM 771 O O . CYS A 1 92 ? -12.091 3.251 9.994 1.00 75.06 92 CYS A O 1
ATOM 773 N N . LYS A 1 93 ? -11.585 4.513 8.219 1.00 74.62 93 LYS A N 1
ATOM 774 C CA . LYS A 1 93 ? -12.970 4.579 7.745 1.00 74.62 93 LYS A CA 1
ATOM 775 C C . LYS A 1 93 ? -13.533 3.190 7.421 1.00 74.62 93 LYS A C 1
ATOM 777 O O . LYS A 1 93 ? -14.630 2.870 7.848 1.00 74.62 93 LYS A O 1
ATOM 782 N N . ILE A 1 94 ? -12.756 2.349 6.742 1.00 72.62 94 ILE A N 1
ATOM 783 C CA . ILE A 1 94 ? -13.141 0.969 6.414 1.00 72.62 94 ILE A CA 1
ATOM 784 C C . ILE A 1 94 ? -13.362 0.124 7.681 1.00 72.62 94 ILE A C 1
ATOM 786 O O . ILE A 1 94 ? -14.313 -0.647 7.755 1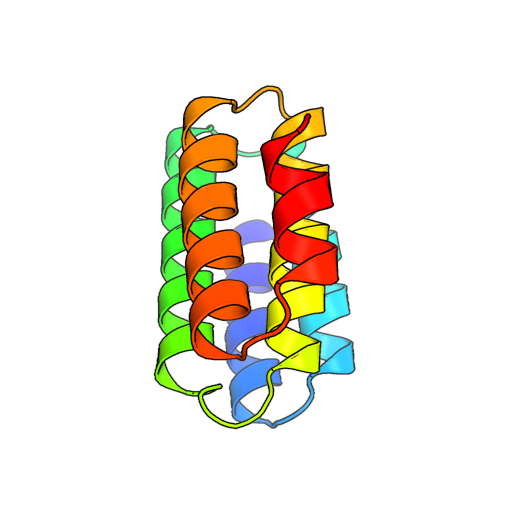.00 72.62 94 ILE A O 1
ATOM 790 N N . TRP A 1 95 ? -12.510 0.275 8.697 1.00 67.44 95 TRP A N 1
ATOM 791 C CA . TRP A 1 95 ? -12.677 -0.399 9.990 1.00 67.44 95 TRP A CA 1
ATOM 792 C C . TRP A 1 95 ? -13.878 0.112 10.780 1.00 67.44 95 TRP A C 1
ATOM 794 O O . TRP A 1 95 ? -14.564 -0.676 11.429 1.00 67.44 95 TRP A O 1
ATOM 804 N N . PHE A 1 96 ? -14.144 1.414 10.700 1.00 69.62 96 PHE A N 1
ATOM 805 C CA . PHE A 1 96 ? -15.320 2.033 11.294 1.00 69.62 96 PHE A CA 1
ATOM 806 C C . PHE A 1 96 ? -16.609 1.514 10.645 1.00 69.62 96 PHE A C 1
ATOM 808 O O . PHE A 1 96 ? -17.521 1.111 11.362 1.00 69.62 96 PHE A O 1
ATOM 815 N N . ASP A 1 97 ? -16.650 1.441 9.312 1.00 69.06 97 ASP A N 1
ATOM 816 C CA . ASP A 1 97 ? -17.792 0.916 8.553 1.00 69.06 97 ASP A CA 1
ATOM 817 C C . ASP A 1 97 ? -18.056 -0.578 8.855 1.00 69.06 97 ASP A C 1
ATOM 819 O O . ASP A 1 97 ? -19.179 -1.051 8.705 1.00 69.06 97 ASP A O 1
ATOM 823 N N . MET A 1 98 ? -17.047 -1.316 9.332 1.00 65.88 98 MET A N 1
ATOM 824 C CA . MET A 1 98 ? -17.154 -2.727 9.735 1.00 65.88 98 MET A CA 1
ATOM 825 C C . MET A 1 98 ? -17.454 -2.956 11.222 1.00 65.88 98 MET A C 1
ATOM 827 O O . MET A 1 98 ? -17.624 -4.101 11.633 1.00 65.88 98 MET A O 1
ATOM 831 N N . GLY A 1 99 ? -17.509 -1.906 12.047 1.00 64.00 99 GLY A N 1
ATOM 832 C CA . GLY A 1 99 ? -17.767 -2.035 13.488 1.00 64.00 99 GLY A CA 1
ATOM 833 C C . GLY A 1 99 ? -16.599 -2.610 14.310 1.00 64.00 99 GLY A C 1
ATOM 834 O O . GLY A 1 99 ? -16.757 -2.902 15.495 1.00 64.00 99 GLY A O 1
ATOM 835 N N . GLU A 1 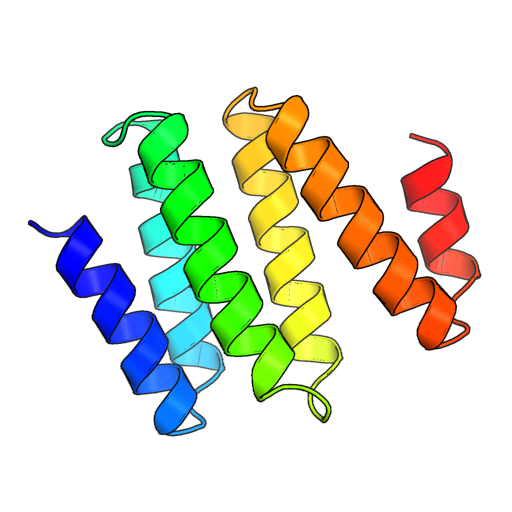100 ? -15.405 -2.735 13.723 1.00 60.25 100 GLU A N 1
ATOM 836 C CA . GLU A 1 100 ? -14.175 -3.216 14.375 1.00 60.25 100 GLU A CA 1
ATOM 837 C C . GLU A 1 100 ? -13.471 -2.070 15.134 1.00 60.25 100 GLU A C 1
ATOM 839 O O . GLU A 1 100 ? -12.340 -1.659 14.847 1.00 60.25 100 GLU A O 1
ATOM 844 N N . TYR A 1 101 ? -14.154 -1.522 16.144 1.00 56.53 101 TYR A N 1
ATOM 845 C CA . TYR A 1 101 ? -13.672 -0.381 16.938 1.00 56.53 101 TYR A CA 1
ATOM 846 C C . TYR A 1 101 ? -12.400 -0.688 17.751 1.00 56.53 101 TYR A C 1
ATOM 848 O O . TYR A 1 101 ? -11.642 0.222 18.094 1.00 56.53 101 TYR A O 1
ATOM 856 N N . GLY A 1 102 ? -12.133 -1.967 18.046 1.00 57.28 102 GLY A N 1
ATOM 857 C CA . GLY A 1 102 ? -10.976 -2.394 18.839 1.00 57.28 102 GLY A CA 1
ATOM 858 C C . GLY A 1 102 ? -9.633 -2.193 18.130 1.00 57.28 102 GLY A C 1
ATOM 859 O O . GLY A 1 102 ? -8.651 -1.803 18.765 1.00 57.28 102 GLY A O 1
ATOM 860 N N . ARG A 1 103 ? -9.580 -2.412 16.810 1.00 56.91 103 ARG A N 1
ATOM 861 C CA . ARG A 1 103 ? -8.371 -2.173 16.002 1.00 56.91 103 ARG A CA 1
ATOM 862 C C . ARG A 1 103 ? -8.217 -0.694 15.645 1.00 56.91 103 ARG A C 1
ATOM 864 O O . ARG A 1 103 ? -7.105 -0.173 15.710 1.00 56.91 103 ARG A O 1
ATOM 871 N N . LEU A 1 104 ? -9.332 -0.005 15.388 1.00 54.31 104 LEU A N 1
ATOM 872 C CA . LEU A 1 104 ? -9.382 1.437 15.122 1.00 54.31 104 LEU A CA 1
ATOM 873 C C . LEU A 1 104 ? -8.704 2.262 16.221 1.00 54.31 104 LEU A C 1
ATOM 875 O O . LEU A 1 104 ? -7.873 3.121 15.942 1.00 54.31 104 LEU A O 1
ATOM 879 N N . ASN A 1 105 ? -9.022 1.959 17.480 1.00 53.50 105 ASN A N 1
ATOM 880 C CA . ASN A 1 105 ? -8.543 2.729 18.624 1.00 53.50 105 ASN A CA 1
ATOM 881 C C . ASN A 1 105 ? -7.046 2.512 18.923 1.00 53.50 105 ASN A C 1
ATOM 883 O O . ASN A 1 105 ? -6.458 3.288 19.669 1.00 53.50 105 ASN A O 1
ATOM 887 N N . LYS A 1 106 ? -6.426 1.458 18.366 1.00 58.66 106 LYS A N 1
ATOM 888 C CA . LYS A 1 106 ? -4.971 1.247 18.432 1.00 58.66 106 LYS A CA 1
ATOM 889 C C . LYS A 1 106 ? -4.236 2.094 17.399 1.00 58.66 106 LYS A C 1
ATOM 891 O O . LYS A 1 106 ? -3.287 2.765 17.767 1.00 58.66 106 LYS A O 1
ATOM 896 N N . ILE A 1 107 ? -4.718 2.116 16.155 1.00 58.47 107 ILE A N 1
ATOM 897 C CA . ILE A 1 107 ? -4.101 2.908 15.078 1.00 58.47 107 ILE A CA 1
ATOM 898 C C . ILE A 1 107 ? -4.306 4.416 15.272 1.00 58.47 107 ILE A C 1
ATOM 900 O O . ILE A 1 107 ? -3.459 5.196 14.862 1.00 58.47 107 ILE A O 1
ATOM 904 N N . LEU A 1 108 ? -5.415 4.846 15.887 1.00 55.50 108 LEU A N 1
ATOM 905 C CA . LEU A 1 108 ? -5.670 6.268 16.159 1.00 55.50 108 LEU A CA 1
ATOM 906 C C . LEU A 1 108 ? -4.893 6.807 17.379 1.00 55.50 108 LEU A C 1
ATOM 908 O O . LEU A 1 108 ? -4.889 8.014 17.608 1.00 55.50 108 LEU A O 1
ATOM 912 N N . LYS A 1 109 ? -4.321 5.921 18.207 1.00 51.03 109 LYS A N 1
ATOM 913 C CA . LYS A 1 109 ? -3.555 6.286 19.411 1.00 51.03 109 LYS A CA 1
ATOM 914 C C . LYS A 1 109 ? -2.047 6.399 19.171 1.00 51.03 109 LYS A C 1
ATOM 916 O O . LYS A 1 109 ? -1.369 6.913 20.060 1.00 51.03 109 LYS A O 1
ATOM 921 N N . GLU A 1 110 ? -1.551 5.906 18.038 1.00 46.66 110 GLU A N 1
ATOM 922 C CA . GLU A 1 110 ? -0.203 6.192 17.518 1.00 46.66 110 GLU A CA 1
ATOM 923 C C . GLU A 1 110 ? -0.205 7.503 16.726 1.00 46.66 110 GLU A C 1
ATOM 925 O O . GLU A 1 110 ? 0.766 8.273 16.892 1.00 46.66 110 GLU A O 1
#

pLDDT: mean 74.68, std 9.51, range [46.66, 87.19]

Foldseek 3Di:
DLLVVLLVQLVVCVVVVNLVSNVVSVLVNLVCCQPPDDPVVSLVSLVVVLCVCVVPVPPPVVSNLVSLVSNLVSCVVSVVVPSNVVSLVVSLVSCVVVVVVVVSVVSVVD

Radius of gyration: 13.76 Å; chains: 1; bounding box: 32×28×37 Å

InterPro domains:
  IPR050871 26S Proteasome and COP9 Signalosome Components [PTHR10678] (1-110)

Secondary structure (DSSP, 8-state):
-HHHHHHHHHHHHHHTT-HHHHHHHHHHHHHHHHHTS-HHHHHHHHHHHHHHHHHH-TT-HHHHHHHHHHHHHHHHHTT-HHHHHHHHHHHHHHHHHTT-HHHHHHHTT-

Organism: Opuntia streptacantha (NCBI:txid393608)